Protein AF-A0A2V6KB00-F1 (afdb_monomer_lite)

Sequence (65 aa):
LGLRADWTRVFAEAAKLDKALEIDCYPDRQDLNVSLLKLARAAGTRISLGTDAHHPWQLEFIHLG

Secondary structure (DSSP, 8-state):
------HHHHHHHHHHTTPPEEEE--TTT-BS-HHHHHHHHHHT--EEEE---SSGGGGGGGGG-

Radius of gyration: 12.59 Å; chains: 1; bounding box: 27×23×31 Å

pLDDT: mean 95.92, std 5.96, range [56.06, 98.62]

Structure (mmCIF, N/CA/C/O backbone):
data_AF-A0A2V6KB00-F1
#
_entry.id   AF-A0A2V6KB00-F1
#
loop_
_atom_site.group_PDB
_atom_site.id
_atom_site.type_symbol
_atom_site.label_atom_id
_atom_site.label_alt_id
_atom_site.label_comp_id
_atom_site.label_asym_id
_atom_site.label_entity_id
_atom_site.label_seq_id
_atom_site.pdbx_PDB_ins_code
_atom_site.Cartn_x
_atom_site.Cartn_y
_atom_site.Cartn_z
_atom_site.occupancy
_atom_site.B_iso_or_equiv
_atom_site.auth_seq_id
_atom_site.auth_comp_id
_atom_site.auth_asym_id
_atom_site.auth_atom_id
_atom_site.pdbx_PDB_model_num
ATOM 1 N N . LEU A 1 1 ? 8.470 -16.630 -0.899 1.00 56.06 1 LEU A N 1
ATOM 2 C CA . LEU A 1 1 ? 8.782 -16.442 0.539 1.00 56.06 1 LEU A CA 1
ATOM 3 C C . LEU A 1 1 ? 8.372 -15.026 0.910 1.00 56.06 1 LEU A C 1
ATOM 5 O O . LEU A 1 1 ? 8.564 -14.149 0.086 1.00 56.06 1 LEU A O 1
ATOM 9 N N . GLY A 1 2 ? 7.808 -14.816 2.096 1.00 77.00 2 GLY A N 1
ATOM 10 C CA . GLY A 1 2 ? 7.405 -13.497 2.587 1.00 77.00 2 GLY A CA 1
ATOM 11 C C . GLY A 1 2 ? 7.441 -13.462 4.112 1.00 77.00 2 GLY A C 1
ATOM 12 O O . GLY A 1 2 ? 7.755 -14.472 4.749 1.00 77.00 2 GLY A O 1
ATOM 13 N N . LEU A 1 3 ? 7.126 -12.311 4.701 1.00 89.25 3 LEU A N 1
ATOM 14 C CA . LEU A 1 3 ? 7.077 -12.160 6.153 1.00 89.25 3 LEU A CA 1
ATOM 15 C C . LEU A 1 3 ? 5.899 -12.939 6.751 1.00 89.25 3 LEU A C 1
ATOM 17 O O . LEU A 1 3 ? 4.783 -12.931 6.226 1.00 89.25 3 LEU A O 1
ATOM 21 N N . ARG A 1 4 ? 6.141 -13.588 7.893 1.00 93.62 4 ARG A N 1
ATOM 22 C CA . ARG A 1 4 ? 5.083 -14.179 8.714 1.00 93.62 4 ARG A CA 1
ATOM 23 C C . ARG A 1 4 ? 4.737 -13.205 9.832 1.00 93.62 4 ARG A C 1
ATOM 25 O O . ARG A 1 4 ? 5.536 -13.004 10.741 1.00 93.62 4 ARG A O 1
ATOM 32 N N . ALA A 1 5 ? 3.541 -12.640 9.767 1.00 94.69 5 ALA A N 1
ATOM 33 C CA . ALA A 1 5 ? 3.014 -11.724 10.765 1.00 94.69 5 ALA A CA 1
ATOM 34 C C . ALA A 1 5 ? 1.537 -12.020 11.037 1.00 94.69 5 ALA A C 1
ATOM 36 O O . ALA A 1 5 ? 0.857 -12.674 10.242 1.00 94.69 5 ALA A O 1
ATOM 37 N N . ASP A 1 6 ? 1.039 -11.512 12.160 1.00 97.38 6 ASP A N 1
ATOM 38 C CA . ASP A 1 6 ? -0.397 -11.391 12.394 1.00 97.38 6 ASP A CA 1
ATOM 39 C C . ASP A 1 6 ? -0.920 -10.180 11.611 1.00 97.38 6 ASP A C 1
ATOM 41 O O . ASP A 1 6 ? -0.991 -9.058 12.116 1.00 97.38 6 ASP A O 1
ATOM 45 N N . TRP A 1 7 ? -1.223 -10.407 10.335 1.00 97.31 7 TRP A N 1
ATOM 46 C CA . TRP A 1 7 ? -1.655 -9.352 9.422 1.00 97.31 7 TRP A CA 1
ATOM 47 C C . TRP A 1 7 ? -2.977 -8.708 9.839 1.00 97.31 7 TRP A C 1
ATOM 49 O O . TRP A 1 7 ? -3.146 -7.506 9.661 1.00 97.31 7 TRP A O 1
ATOM 59 N N . THR A 1 8 ? -3.887 -9.462 10.460 1.00 97.19 8 THR A N 1
ATOM 60 C CA . THR A 1 8 ? -5.137 -8.907 10.993 1.00 97.19 8 THR A CA 1
ATOM 61 C C . THR A 1 8 ? -4.850 -7.871 12.073 1.00 97.19 8 THR A C 1
ATOM 63 O O . THR A 1 8 ? -5.404 -6.771 12.026 1.00 97.19 8 THR A O 1
ATOM 66 N N . ARG A 1 9 ? -3.944 -8.178 13.010 1.00 98.31 9 ARG A N 1
ATOM 67 C CA . ARG A 1 9 ? -3.522 -7.216 14.033 1.00 98.31 9 ARG A CA 1
ATOM 68 C C . ARG A 1 9 ? -2.814 -6.009 13.420 1.00 98.31 9 ARG A C 1
ATOM 70 O O . ARG A 1 9 ? -3.134 -4.883 13.783 1.00 98.31 9 ARG A O 1
ATOM 77 N N . VAL A 1 10 ? -1.884 -6.224 12.489 1.00 98.19 10 VAL A N 1
ATOM 78 C CA . VAL A 1 10 ? -1.141 -5.132 11.835 1.00 98.19 10 VAL A CA 1
ATOM 79 C C . VAL A 1 10 ? -2.090 -4.172 11.111 1.00 98.19 10 VAL A C 1
ATOM 81 O O . VAL A 1 10 ? -2.002 -2.963 11.310 1.00 98.19 10 VAL A O 1
ATOM 84 N N . PHE A 1 11 ? -3.031 -4.688 10.318 1.00 98.25 11 PHE A N 1
ATOM 85 C CA . PHE A 1 11 ? -3.954 -3.854 9.544 1.00 98.25 11 PHE A CA 1
ATOM 86 C C . PHE A 1 11 ? -4.976 -3.126 10.421 1.00 98.25 11 PHE A C 1
ATOM 88 O O . PHE A 1 11 ? -5.325 -1.985 10.120 1.00 98.25 11 PHE A O 1
ATOM 95 N N . ALA A 1 12 ? -5.414 -3.736 11.528 1.00 98.38 12 ALA A N 1
ATOM 96 C CA . ALA A 1 12 ? -6.266 -3.067 12.507 1.00 98.38 12 ALA A CA 1
ATOM 97 C C . ALA A 1 12 ? -5.550 -1.877 13.170 1.00 98.38 12 ALA A C 1
ATOM 99 O O . ALA A 1 12 ? -6.141 -0.810 13.321 1.00 98.38 12 ALA A O 1
ATOM 100 N N . GLU A 1 13 ? -4.275 -2.032 13.535 1.00 98.62 13 GLU A N 1
ATOM 101 C CA . GLU A 1 13 ? -3.484 -0.928 14.091 1.00 98.62 13 GLU A CA 1
ATOM 102 C C . GLU A 1 13 ? -3.184 0.151 13.042 1.00 98.62 13 GLU A C 1
ATOM 104 O O . GLU A 1 13 ? -3.291 1.339 13.342 1.00 98.62 13 GLU A O 1
ATOM 109 N N . ALA A 1 14 ? -2.897 -0.232 11.794 1.00 98.56 14 ALA A N 1
ATOM 110 C CA . ALA A 1 14 ? -2.724 0.723 10.700 1.00 98.56 14 ALA A CA 1
ATOM 111 C C . ALA A 1 14 ? -3.985 1.579 10.488 1.00 98.56 14 ALA A C 1
ATOM 113 O O . ALA A 1 14 ? -3.883 2.800 10.383 1.00 98.56 14 ALA A O 1
ATOM 114 N N . ALA A 1 15 ? -5.174 0.967 10.517 1.00 98.31 15 ALA A N 1
ATOM 115 C CA . ALA A 1 15 ? -6.440 1.686 10.392 1.00 98.31 15 ALA A CA 1
ATOM 116 C C . ALA A 1 15 ? -6.676 2.655 11.564 1.00 98.31 15 ALA A C 1
ATOM 118 O O . ALA A 1 15 ? -7.032 3.810 11.342 1.00 98.31 15 ALA A O 1
ATOM 119 N N . LYS A 1 16 ? -6.415 2.226 12.810 1.00 98.50 16 LYS A N 1
ATOM 120 C CA . LYS A 1 16 ? -6.535 3.088 14.003 1.00 98.50 16 LYS A CA 1
ATOM 121 C C . LYS A 1 16 ? -5.626 4.315 13.948 1.00 98.50 16 LYS A C 1
ATOM 123 O O . LYS A 1 16 ? -5.991 5.367 14.462 1.00 98.50 16 LYS A O 1
ATOM 128 N N . LEU A 1 17 ? -4.440 4.168 13.363 1.00 98.56 17 LEU A N 1
ATOM 129 C CA . LEU A 1 17 ? -3.423 5.218 13.280 1.00 98.56 17 LEU A CA 1
ATOM 130 C C . LEU A 1 17 ? -3.510 6.054 11.990 1.00 98.56 17 LEU A C 1
ATOM 132 O O . LEU A 1 17 ? -2.605 6.853 11.737 1.00 98.56 17 LEU A O 1
ATOM 136 N N . ASP A 1 18 ? -4.551 5.847 11.173 1.00 97.88 18 ASP A N 1
ATOM 137 C CA . ASP A 1 18 ? -4.717 6.428 9.830 1.00 97.88 18 ASP A CA 1
ATOM 138 C C . ASP A 1 18 ? -3.451 6.278 8.965 1.00 97.88 18 ASP A C 1
ATOM 140 O O . ASP A 1 18 ? -2.920 7.225 8.382 1.00 97.88 18 ASP A O 1
ATOM 144 N N . LYS A 1 19 ? -2.907 5.057 8.931 1.00 98.38 19 LYS A N 1
ATOM 145 C CA . LYS A 1 19 ? -1.777 4.682 8.076 1.00 98.38 19 LYS A CA 1
ATOM 146 C C . LYS A 1 19 ? -2.281 3.890 6.884 1.00 98.38 19 LYS A C 1
ATOM 148 O O . LYS A 1 19 ? -2.995 2.905 7.045 1.00 98.38 19 LYS A O 1
ATOM 153 N N . ALA A 1 20 ? -1.896 4.327 5.688 1.00 98.19 20 ALA A N 1
ATOM 154 C CA . ALA A 1 20 ? -2.164 3.581 4.470 1.00 98.19 20 ALA A CA 1
ATOM 155 C C . ALA A 1 20 ? -1.228 2.369 4.355 1.00 98.19 20 ALA A C 1
ATOM 157 O O . ALA A 1 20 ? -0.099 2.401 4.846 1.00 98.19 20 ALA A O 1
ATOM 158 N N . LEU A 1 21 ? -1.704 1.322 3.689 1.00 97.88 21 LEU A N 1
ATOM 159 C CA . LEU A 1 21 ? -0.902 0.176 3.268 1.00 97.88 21 LEU A CA 1
ATOM 160 C C . LEU A 1 21 ? -0.543 0.328 1.793 1.00 97.88 21 LEU A C 1
ATOM 162 O O . LEU A 1 21 ? -1.361 0.804 1.005 1.00 97.88 21 LEU A O 1
ATOM 166 N N . GLU A 1 22 ? 0.666 -0.074 1.427 1.00 97.62 22 GLU A N 1
ATOM 167 C CA . GLU A 1 22 ? 1.145 0.007 0.051 1.00 97.62 22 GLU A CA 1
ATOM 168 C C . GLU A 1 22 ? 0.733 -1.224 -0.770 1.00 97.62 22 GLU A C 1
ATOM 170 O O . GLU A 1 22 ? 0.733 -2.355 -0.276 1.00 97.62 22 GLU A O 1
ATOM 175 N N . ILE A 1 23 ? 0.376 -0.977 -2.030 1.00 97.38 23 ILE A N 1
ATOM 176 C CA . ILE A 1 23 ? 0.493 -1.944 -3.116 1.00 97.38 23 ILE A CA 1
ATOM 177 C C . ILE A 1 23 ? 1.639 -1.468 -4.000 1.00 97.38 23 ILE A C 1
ATOM 179 O O . ILE A 1 23 ? 1.547 -0.451 -4.694 1.00 97.38 23 ILE A O 1
ATOM 183 N N . ASP A 1 24 ? 2.716 -2.226 -3.940 1.00 97.69 24 ASP A N 1
ATOM 184 C CA . ASP A 1 24 ? 3.885 -2.111 -4.774 1.00 97.69 24 ASP A CA 1
ATOM 185 C C . ASP A 1 24 ? 3.603 -2.799 -6.110 1.00 97.69 24 ASP A C 1
ATOM 187 O O . ASP A 1 24 ? 3.493 -4.026 -6.223 1.00 97.69 24 ASP A O 1
ATOM 191 N N . CYS A 1 25 ? 3.453 -1.962 -7.125 1.00 98.12 25 CYS A N 1
ATOM 192 C CA . CYS A 1 25 ? 3.084 -2.340 -8.473 1.00 98.12 25 CYS A CA 1
ATOM 193 C C . CYS A 1 25 ? 4.279 -2.887 -9.269 1.00 98.12 25 CYS A C 1
ATOM 195 O O . CYS A 1 25 ? 4.115 -3.235 -10.438 1.00 98.12 25 CYS A O 1
ATOM 197 N N . TYR A 1 26 ? 5.479 -2.982 -8.681 1.00 97.88 26 TYR A N 1
ATOM 198 C CA . TYR A 1 26 ? 6.628 -3.569 -9.360 1.00 97.88 26 TYR A CA 1
ATOM 199 C C . TYR A 1 26 ? 6.314 -5.029 -9.762 1.00 97.88 26 TYR A C 1
ATOM 201 O O . TYR A 1 26 ? 5.809 -5.795 -8.928 1.00 97.88 26 TYR A O 1
ATOM 209 N N . PRO A 1 27 ? 6.590 -5.453 -11.015 1.00 96.69 27 PRO A N 1
ATOM 210 C CA . PRO A 1 27 ? 6.115 -6.733 -11.555 1.00 96.69 27 PRO A CA 1
ATOM 211 C C . PRO A 1 27 ? 6.510 -7.967 -10.734 1.00 96.69 27 PRO A C 1
ATOM 213 O O . PRO A 1 27 ? 5.709 -8.882 -10.567 1.00 96.69 27 PRO A O 1
ATOM 216 N N . ASP A 1 28 ? 7.730 -7.978 -10.194 1.00 94.62 28 ASP A N 1
ATOM 217 C CA . ASP A 1 28 ? 8.262 -9.113 -9.429 1.00 94.62 28 ASP A CA 1
ATOM 218 C C . ASP A 1 28 ? 7.912 -9.057 -7.930 1.00 94.62 28 ASP A C 1
ATOM 220 O O . ASP A 1 28 ? 8.236 -9.986 -7.186 1.00 94.62 28 ASP A O 1
ATOM 224 N N . ARG A 1 29 ? 7.272 -7.971 -7.470 1.00 94.69 29 ARG A N 1
ATOM 225 C CA . ARG A 1 29 ? 6.855 -7.793 -6.074 1.00 94.69 29 ARG A CA 1
ATOM 226 C C . ARG A 1 29 ? 5.381 -8.102 -5.891 1.00 94.69 29 ARG A C 1
ATOM 228 O O . ARG A 1 29 ? 5.059 -9.092 -5.236 1.00 94.69 29 ARG A O 1
ATOM 235 N N . GLN A 1 30 ? 4.512 -7.275 -6.479 1.00 93.44 30 GLN A N 1
ATOM 236 C CA . GLN A 1 30 ? 3.053 -7.413 -6.390 1.00 93.44 30 GLN A CA 1
ATOM 237 C C . GLN A 1 30 ? 2.583 -7.602 -4.932 1.00 93.44 30 GLN A C 1
ATOM 239 O O . GLN A 1 30 ? 1.845 -8.537 -4.601 1.00 93.44 30 GLN A O 1
ATOM 244 N N . ASP A 1 31 ? 3.078 -6.737 -4.044 1.00 94.19 31 ASP A N 1
ATOM 245 C CA . ASP A 1 31 ? 2.858 -6.793 -2.596 1.00 94.19 31 ASP A CA 1
ATOM 246 C C . ASP A 1 31 ? 2.138 -5.517 -2.151 1.00 94.19 31 ASP A C 1
ATOM 248 O O . ASP A 1 31 ? 2.666 -4.434 -2.330 1.00 94.19 31 ASP A O 1
ATOM 252 N N . LEU A 1 32 ? 0.942 -5.547 -1.572 1.00 93.31 32 LEU A N 1
ATOM 253 C CA . LEU A 1 32 ? 0.244 -6.693 -0.987 1.00 93.31 32 LEU A CA 1
ATOM 254 C C . LEU A 1 32 ? -0.422 -7.663 -1.973 1.00 93.31 32 LEU A C 1
ATOM 256 O O . LEU A 1 32 ? -1.118 -7.272 -2.905 1.00 93.31 32 LEU A O 1
ATOM 260 N N . ASN A 1 33 ? -0.342 -8.962 -1.656 1.00 90.81 33 ASN A N 1
ATOM 261 C CA . ASN A 1 33 ? -1.120 -9.978 -2.369 1.00 90.81 33 ASN A CA 1
ATOM 262 C C . ASN A 1 33 ? -2.639 -9.837 -2.126 1.00 90.81 33 ASN A C 1
ATOM 264 O O . ASN A 1 33 ? -3.101 -9.394 -1.070 1.00 90.81 33 ASN A O 1
ATOM 268 N N . VAL A 1 34 ? -3.435 -10.332 -3.080 1.00 92.25 34 VAL A N 1
ATOM 269 C CA . VAL A 1 34 ? -4.907 -10.206 -3.097 1.00 92.25 34 VAL A CA 1
ATOM 270 C C . VAL A 1 34 ? -5.594 -10.743 -1.831 1.00 92.25 34 VAL A C 1
ATOM 272 O O . VAL A 1 34 ? -6.612 -10.198 -1.397 1.00 92.25 34 VAL A O 1
ATOM 275 N N . SER A 1 35 ? -5.068 -11.801 -1.207 1.00 93.88 35 SER A N 1
ATOM 276 C CA . SER A 1 35 ? -5.653 -12.355 0.021 1.00 93.88 35 SER A CA 1
ATOM 277 C C . SER A 1 35 ? -5.471 -11.413 1.212 1.00 93.88 35 SER A C 1
ATOM 279 O O . SER A 1 35 ? -6.410 -11.228 1.987 1.00 93.88 35 SER A O 1
ATOM 281 N N . LEU A 1 36 ? -4.306 -10.772 1.334 1.00 95.69 36 LEU A N 1
ATOM 282 C CA . LEU A 1 36 ? -4.060 -9.757 2.359 1.00 95.69 36 LEU A CA 1
ATOM 283 C C . LEU A 1 36 ? -4.859 -8.476 2.096 1.00 95.69 36 LEU A C 1
ATOM 285 O O . LEU A 1 36 ? -5.387 -7.897 3.043 1.00 95.69 36 LEU A O 1
ATOM 289 N N . LEU A 1 37 ? -5.062 -8.088 0.834 1.00 95.06 37 LEU A N 1
ATOM 290 C CA . LEU A 1 37 ? -5.906 -6.938 0.486 1.00 95.06 37 LEU A CA 1
ATOM 291 C C . LEU A 1 37 ? -7.359 -7.092 0.952 1.00 95.06 37 LEU A C 1
ATOM 293 O O . LEU A 1 37 ? -7.981 -6.118 1.377 1.00 95.06 37 LEU A O 1
ATOM 297 N N . LYS A 1 38 ? -7.905 -8.315 0.956 1.00 96.00 38 LYS A N 1
ATOM 298 C CA . LYS A 1 38 ? -9.235 -8.577 1.539 1.00 96.00 38 LYS A CA 1
ATOM 299 C C . LYS A 1 38 ? -9.266 -8.291 3.043 1.00 96.00 38 LYS A C 1
ATOM 301 O O . LYS A 1 38 ? -10.257 -7.748 3.528 1.00 96.00 38 LYS A O 1
ATOM 306 N N . LEU A 1 39 ? -8.193 -8.623 3.764 1.00 96.94 39 LEU A N 1
ATOM 307 C CA . LEU A 1 39 ? -8.069 -8.333 5.196 1.00 96.94 39 LEU A CA 1
ATOM 308 C C . LEU A 1 39 ? -7.90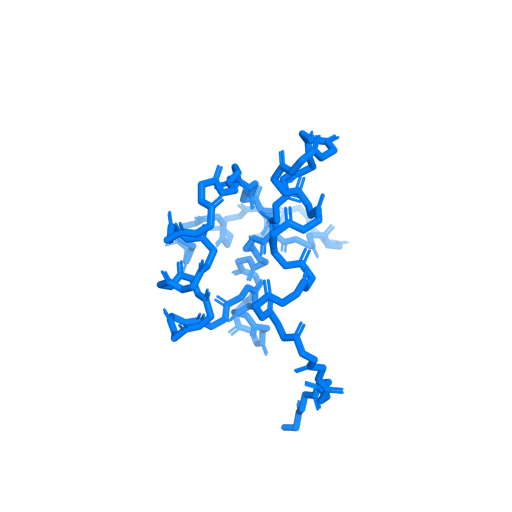1 -6.831 5.450 1.00 96.94 39 LEU A C 1
ATOM 310 O O . LEU A 1 39 ? -8.579 -6.295 6.321 1.00 96.94 39 LEU A O 1
ATOM 314 N N . ALA A 1 40 ? -7.064 -6.148 4.666 1.00 97.19 40 ALA A N 1
ATOM 315 C CA . ALA A 1 40 ? -6.894 -4.695 4.733 1.00 97.19 40 ALA A CA 1
ATOM 316 C C . ALA A 1 40 ? -8.226 -3.959 4.500 1.00 97.19 40 ALA A C 1
ATOM 318 O O . ALA A 1 40 ? -8.629 -3.107 5.292 1.00 97.19 40 ALA A O 1
ATOM 319 N N . ARG A 1 41 ? -8.983 -4.368 3.472 1.00 97.00 41 ARG A N 1
ATOM 320 C CA . ARG A 1 41 ? -10.327 -3.837 3.211 1.00 97.00 41 ARG A CA 1
ATOM 321 C C . ARG A 1 41 ? -11.266 -4.053 4.397 1.00 97.00 41 ARG A C 1
ATOM 323 O O . ARG A 1 41 ? -11.978 -3.128 4.772 1.00 97.00 41 ARG A O 1
ATOM 330 N N . ALA A 1 42 ? -11.281 -5.253 4.978 1.00 97.94 42 ALA A N 1
ATOM 331 C CA . ALA A 1 42 ? -12.119 -5.559 6.137 1.00 97.94 42 ALA A CA 1
ATOM 332 C C . ALA A 1 42 ? -11.732 -4.733 7.378 1.00 97.94 42 ALA A C 1
ATOM 334 O O . ALA A 1 42 ? -12.608 -4.346 8.146 1.00 97.94 42 ALA A O 1
ATOM 335 N N . ALA A 1 43 ? -10.443 -4.429 7.551 1.00 97.94 43 ALA A N 1
ATOM 336 C CA . ALA A 1 43 ? -9.941 -3.561 8.614 1.00 97.94 43 ALA A CA 1
ATOM 337 C C . ALA A 1 43 ? -10.217 -2.062 8.370 1.00 97.94 43 ALA A C 1
ATOM 339 O O . ALA A 1 43 ? -10.037 -1.262 9.285 1.00 97.94 43 ALA A O 1
ATOM 340 N N . GLY A 1 44 ? -10.644 -1.671 7.164 1.00 97.62 44 GLY A N 1
ATOM 341 C CA . GLY A 1 44 ? -10.904 -0.274 6.807 1.00 97.62 44 GLY A CA 1
ATOM 342 C C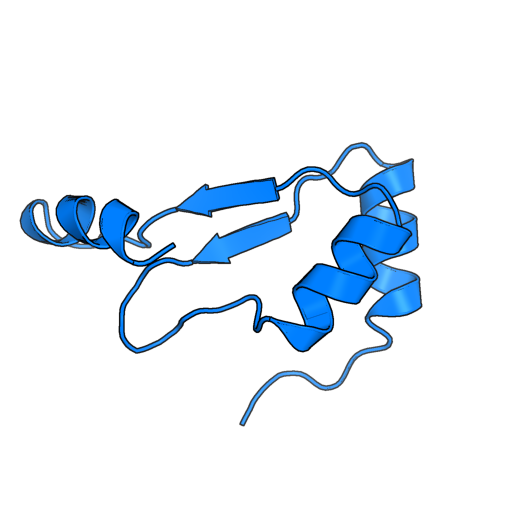 . GLY A 1 44 ? -9.639 0.548 6.546 1.00 97.62 44 GLY A C 1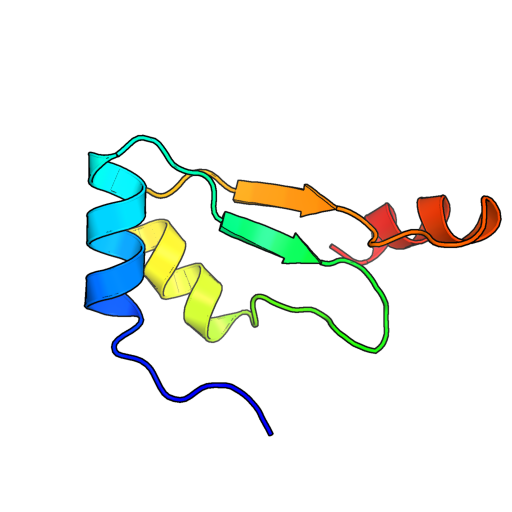
ATOM 343 O O . GLY A 1 44 ? -9.667 1.769 6.673 1.00 97.62 44 GLY A O 1
ATOM 344 N N . THR A 1 45 ? -8.522 -0.098 6.204 1.00 98.12 45 THR A N 1
ATOM 345 C CA . THR A 1 45 ? -7.258 0.592 5.921 1.00 98.12 45 THR A CA 1
ATOM 346 C C . THR A 1 45 ? -7.300 1.310 4.568 1.00 98.12 45 THR A C 1
ATOM 348 O O . THR A 1 45 ? -7.876 0.809 3.601 1.00 98.12 45 THR A O 1
ATOM 351 N N . ARG A 1 46 ? -6.659 2.482 4.475 1.00 97.81 46 ARG A N 1
ATOM 352 C CA . ARG A 1 46 ? -6.434 3.173 3.194 1.00 97.81 46 ARG A CA 1
ATOM 353 C C . ARG A 1 46 ? -5.354 2.448 2.393 1.00 97.81 46 ARG A C 1
ATOM 355 O O . ARG A 1 46 ? -4.453 1.853 2.980 1.00 97.81 46 ARG A O 1
ATOM 362 N N . ILE A 1 47 ? -5.424 2.542 1.069 1.00 97.38 47 ILE A N 1
ATOM 363 C CA . ILE A 1 47 ? -4.434 1.961 0.155 1.00 97.38 47 ILE A CA 1
ATOM 364 C C . ILE A 1 47 ? -3.655 3.078 -0.541 1.00 97.38 47 ILE A C 1
ATOM 366 O O . ILE A 1 47 ? -4.242 4.080 -0.953 1.00 97.38 47 ILE A O 1
ATOM 370 N N . SER A 1 48 ? -2.343 2.892 -0.653 1.00 97.94 48 SER A N 1
ATOM 371 C CA . SER A 1 48 ? -1.429 3.689 -1.468 1.00 97.94 48 SER A CA 1
ATOM 372 C C . SER A 1 48 ? -0.895 2.818 -2.599 1.00 97.94 48 SER A C 1
ATOM 374 O O . SER A 1 48 ? -0.489 1.689 -2.345 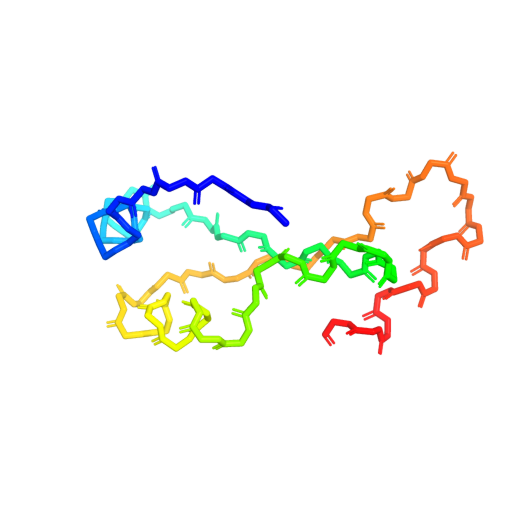1.00 97.94 48 SER A O 1
ATOM 376 N N . LEU A 1 49 ? -0.879 3.332 -3.826 1.00 97.75 49 LEU A N 1
ATOM 377 C CA . LEU A 1 49 ? -0.246 2.660 -4.961 1.00 97.75 49 LEU A CA 1
ATOM 378 C C . LEU A 1 49 ? 1.126 3.292 -5.208 1.00 97.75 49 LEU A C 1
ATOM 380 O O . LEU A 1 49 ? 1.235 4.520 -5.246 1.00 97.75 49 LEU A O 1
ATOM 384 N N . GLY A 1 50 ? 2.151 2.464 -5.378 1.00 98.19 50 GLY A N 1
ATOM 385 C CA . GLY A 1 50 ? 3.520 2.886 -5.668 1.00 98.19 50 GLY A CA 1
ATOM 386 C C . GLY A 1 50 ? 4.182 1.923 -6.646 1.00 98.19 50 GLY A C 1
ATOM 387 O O . GLY A 1 50 ? 3.817 0.757 -6.697 1.00 98.19 50 GLY A O 1
ATOM 388 N N . THR A 1 51 ? 5.127 2.397 -7.457 1.00 98.44 51 THR A N 1
ATOM 389 C CA . THR A 1 51 ? 5.819 1.551 -8.452 1.00 98.44 51 THR A CA 1
ATOM 390 C C . THR A 1 51 ? 7.195 1.064 -8.012 1.00 98.44 51 THR A C 1
ATOM 392 O O . THR A 1 51 ? 7.846 0.356 -8.777 1.00 98.44 51 THR A O 1
ATOM 395 N N . ASP A 1 52 ? 7.668 1.507 -6.840 1.00 98.00 52 ASP A N 1
ATOM 396 C CA . ASP A 1 52 ? 9.044 1.302 -6.356 1.00 98.00 52 ASP A CA 1
ATOM 397 C C . ASP A 1 52 ? 10.101 1.624 -7.440 1.00 98.00 52 ASP A C 1
ATOM 399 O O . ASP A 1 52 ? 11.093 0.917 -7.641 1.00 98.00 52 ASP A O 1
ATOM 403 N N . ALA A 1 53 ? 9.854 2.680 -8.226 1.00 98.19 53 ALA A N 1
ATOM 404 C CA . ALA A 1 53 ? 10.674 3.002 -9.387 1.00 98.19 53 ALA A CA 1
ATOM 405 C C . ALA A 1 53 ? 12.085 3.471 -8.993 1.00 98.19 53 ALA A C 1
ATOM 407 O O . ALA A 1 53 ? 12.270 4.497 -8.341 1.00 98.19 53 ALA A O 1
ATOM 408 N N . HIS A 1 54 ? 13.086 2.762 -9.509 1.00 98.19 54 HIS A N 1
ATOM 409 C CA . HIS A 1 54 ? 14.510 3.102 -9.481 1.00 98.19 54 HIS A CA 1
ATOM 410 C C . HIS A 1 54 ? 15.007 3.641 -10.839 1.00 98.19 54 HIS A C 1
ATOM 412 O O . HIS A 1 54 ? 16.120 4.159 -10.943 1.00 98.19 54 HIS A O 1
ATOM 418 N N . HIS A 1 55 ? 14.170 3.566 -11.881 1.00 98.6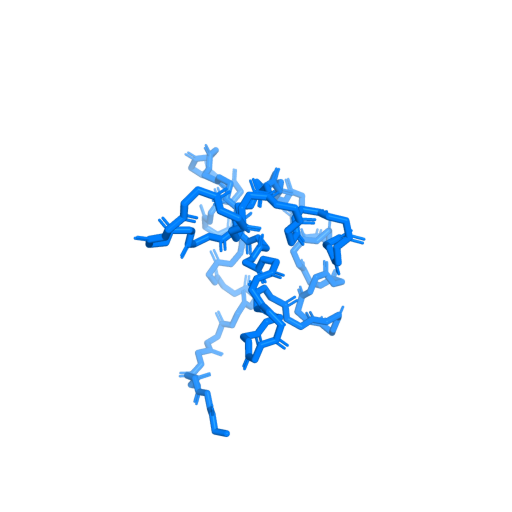2 55 HIS A N 1
ATOM 419 C CA . HIS A 1 55 ? 14.378 4.195 -13.185 1.00 98.62 55 HIS A CA 1
ATOM 420 C C . HIS A 1 55 ? 13.070 4.792 -13.737 1.00 98.62 55 HIS A C 1
ATOM 422 O O . HIS A 1 55 ? 12.004 4.240 -13.472 1.00 98.62 55 HIS A O 1
ATOM 428 N N . PRO A 1 56 ? 13.113 5.863 -14.563 1.00 98.56 56 PRO A N 1
ATOM 429 C CA . PRO A 1 56 ? 11.901 6.547 -15.035 1.00 98.56 56 PRO A CA 1
ATOM 430 C C . PRO A 1 56 ? 10.887 5.652 -15.757 1.00 98.56 56 PRO A C 1
ATOM 432 O O . PRO A 1 56 ? 9.687 5.809 -15.567 1.00 98.56 56 PRO A O 1
ATOM 435 N N . TRP A 1 57 ? 11.357 4.684 -16.547 1.00 98.31 57 TRP A N 1
ATOM 436 C CA . TRP A 1 57 ? 10.490 3.762 -17.292 1.00 98.31 57 TRP A CA 1
ATOM 437 C C . TRP A 1 57 ? 9.678 2.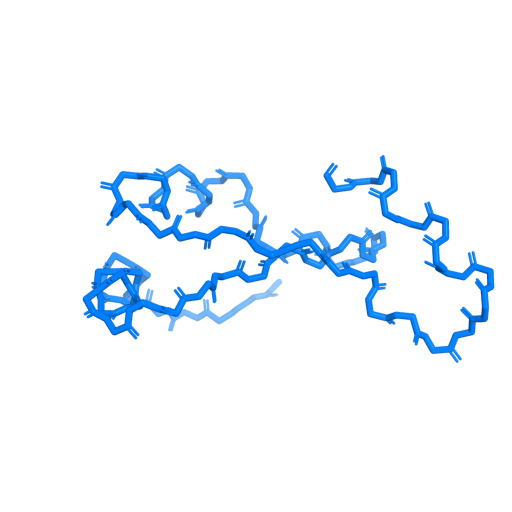825 -16.381 1.00 98.31 57 TRP A C 1
ATOM 439 O O . TRP A 1 57 ? 8.659 2.291 -16.796 1.00 98.31 57 TRP A O 1
ATOM 449 N N . GLN A 1 58 ? 10.080 2.660 -15.119 1.00 98.62 58 GLN A N 1
ATOM 450 C CA . GLN A 1 58 ? 9.365 1.832 -14.145 1.00 98.62 58 GLN A CA 1
ATOM 451 C C . GLN A 1 58 ? 8.130 2.540 -13.567 1.00 98.62 58 GLN A C 1
ATOM 453 O O . GLN A 1 58 ? 7.308 1.906 -12.915 1.00 98.62 58 GLN A O 1
ATOM 458 N N . LEU A 1 59 ? 7.947 3.844 -13.814 1.00 98.50 59 LEU A N 1
ATOM 459 C CA . LEU A 1 59 ? 6.713 4.548 -13.443 1.00 98.50 59 LEU A CA 1
ATOM 460 C C . LEU A 1 59 ? 5.483 3.989 -14.178 1.00 98.50 59 LEU A C 1
ATOM 462 O O . LEU A 1 59 ? 4.372 4.074 -13.663 1.00 98.50 59 LEU A O 1
ATOM 466 N N . GLU A 1 60 ? 5.675 3.368 -15.344 1.00 98.38 60 GLU A N 1
ATOM 467 C CA . GLU A 1 60 ? 4.600 2.717 -16.104 1.00 98.38 60 GLU A CA 1
ATOM 468 C C . GLU A 1 60 ? 4.026 1.486 -15.389 1.00 98.38 60 GLU A C 1
ATOM 470 O O . GLU A 1 60 ? 2.898 1.075 -15.662 1.00 98.38 60 GLU A O 1
ATOM 475 N N . PHE A 1 61 ? 4.749 0.919 -14.418 1.00 98.50 61 PHE A N 1
ATOM 476 C CA . PHE A 1 61 ? 4.271 -0.229 -13.649 1.00 98.50 61 PHE A CA 1
ATOM 477 C C . PHE A 1 61 ? 3.046 0.075 -12.795 1.00 98.50 61 PHE A C 1
ATOM 479 O O . PHE A 1 61 ? 2.391 -0.858 -12.349 1.00 98.50 61 PHE A O 1
ATOM 486 N N . ILE A 1 62 ? 2.664 1.346 -12.629 1.00 98.25 62 ILE A N 1
ATOM 487 C CA . ILE A 1 62 ? 1.428 1.723 -11.934 1.00 98.25 62 ILE A CA 1
ATOM 488 C C . ILE A 1 62 ? 0.187 1.049 -12.543 1.00 98.25 62 ILE A C 1
ATOM 490 O O . ILE A 1 62 ? -0.808 0.855 -11.858 1.00 98.25 62 ILE A O 1
ATOM 494 N N . HIS A 1 63 ? 0.251 0.651 -13.818 1.00 97.50 63 HIS A N 1
ATOM 495 C CA . HIS A 1 63 ? -0.815 -0.068 -14.516 1.00 97.50 63 HIS A CA 1
ATOM 496 C C . HIS A 1 63 ? -0.967 -1.544 -14.115 1.00 97.50 63 HIS A C 1
ATOM 498 O O . HIS A 1 63 ? -1.911 -2.193 -14.562 1.00 97.50 63 HIS A O 1
ATOM 504 N N . LEU A 1 64 ? -0.040 -2.081 -13.321 1.00 95.50 64 LEU A N 1
ATOM 505 C CA . LEU A 1 64 ? -0.080 -3.455 -12.817 1.00 95.50 64 LEU A CA 1
ATOM 506 C C . LEU A 1 64 ? -0.741 -3.566 -11.434 1.00 95.50 64 LEU A C 1
ATOM 508 O O . LEU A 1 64 ? -0.998 -4.685 -10.994 1.00 95.50 64 LEU A O 1
ATOM 512 N N . GLY A 1 65 ? -0.973 -2.437 -10.756 1.00 89.81 65 GLY A N 1
ATOM 513 C CA . GLY A 1 65 ? -1.594 -2.363 -9.427 1.00 89.81 65 GLY A CA 1
ATOM 514 C C . GLY A 1 65 ? -3.110 -2.236 -9.429 1.00 89.81 65 GLY A C 1
ATOM 515 O O . GLY A 1 65 ? -3.691 -1.839 -10.465 1.00 89.81 65 GLY A O 1
#

Foldseek 3Di:
DDDDDPLLVVLLVCVVVQHADEQALAPVDRPPDPVSVVSNVVSVHHYDYDPPDPDPVSRVSSVSD